Protein AF-A0A1V5VIV6-F1 (afdb_monomer_lite)

Sequence (75 aa):
MGKIKLIEVEIPDKIARALEQIAEEQYKSISILVREMIVDYIEDELSIQSWKTIEKGRKEYREGEYTPWREALHG

Secondary structure (DSSP, 8-state):
-PPPPP------HHHHHHHHHHHHHTT--HHHHHHHHHHHHHHHH--HHHHHHHHHHHHHHHHT----HHHHHH-

Structure (mmCIF, N/CA/C/O backbone):
data_AF-A0A1V5VIV6-F1
#
_entry.id   AF-A0A1V5VIV6-F1
#
loop_
_atom_site.group_PDB
_atom_site.id
_atom_site.type_symbol
_atom_site.label_atom_id
_atom_site.label_alt_id
_atom_site.label_comp_id
_atom_site.label_asym_id
_atom_site.label_entity_id
_atom_site.label_seq_id
_atom_site.pdbx_PDB_ins_code
_atom_site.Cartn_x
_atom_site.Cartn_y
_atom_site.Cartn_z
_atom_site.occupancy
_atom_site.B_iso_or_equiv
_atom_site.auth_seq_id
_atom_site.auth_comp_id
_atom_site.auth_asym_id
_atom_site.auth_atom_id
_atom_site.pdbx_PDB_model_num
ATOM 1 N N . MET A 1 1 ? 21.581 3.605 5.356 1.00 43.09 1 MET A N 1
ATOM 2 C CA . MET A 1 1 ? 20.185 4.044 5.580 1.00 43.09 1 MET A CA 1
ATOM 3 C C . MET A 1 1 ? 19.568 4.383 4.232 1.00 43.09 1 MET A C 1
ATOM 5 O O . MET A 1 1 ? 20.126 5.216 3.528 1.00 43.09 1 MET A O 1
ATOM 9 N N . GLY A 1 2 ? 18.505 3.684 3.822 1.00 57.38 2 GLY A N 1
ATOM 10 C CA . GLY A 1 2 ? 17.822 3.964 2.553 1.00 57.38 2 GLY A CA 1
ATOM 11 C C . GLY A 1 2 ? 17.135 5.333 2.578 1.00 57.38 2 GLY A C 1
ATOM 12 O O . GLY A 1 2 ? 16.668 5.768 3.627 1.00 57.38 2 GLY A O 1
ATOM 13 N N . LYS A 1 3 ? 17.094 6.030 1.437 1.00 74.50 3 LYS A N 1
ATOM 14 C CA . LYS A 1 3 ? 16.361 7.299 1.310 1.00 74.50 3 LYS A CA 1
ATOM 15 C C . LYS A 1 3 ? 14.860 7.003 1.265 1.00 74.50 3 LYS A C 1
ATOM 17 O O . LYS A 1 3 ? 14.413 6.310 0.355 1.00 74.50 3 LYS A O 1
ATOM 22 N N . ILE A 1 4 ? 14.097 7.538 2.218 1.00 75.62 4 ILE A N 1
ATOM 23 C CA . ILE A 1 4 ? 12.630 7.517 2.168 1.00 75.62 4 ILE A CA 1
ATOM 24 C C . ILE A 1 4 ? 12.194 8.504 1.082 1.00 75.62 4 ILE A C 1
ATOM 26 O O . ILE A 1 4 ? 12.621 9.658 1.088 1.00 75.62 4 ILE A O 1
ATOM 30 N N . LYS A 1 5 ? 11.370 8.045 0.138 1.00 81.56 5 LYS A N 1
ATOM 31 C CA . LYS A 1 5 ? 10.687 8.910 -0.829 1.00 81.56 5 LYS A CA 1
ATOM 32 C C . LYS A 1 5 ? 9.230 9.062 -0.407 1.00 81.56 5 LYS A C 1
ATOM 34 O O . LYS A 1 5 ? 8.601 8.071 -0.041 1.00 81.56 5 LYS A O 1
ATOM 39 N N . LEU A 1 6 ? 8.723 10.289 -0.454 1.00 85.69 6 LEU A N 1
ATOM 40 C CA . LEU A 1 6 ? 7.305 10.581 -0.262 1.00 85.69 6 LEU A CA 1
ATOM 41 C C . LEU A 1 6 ? 6.587 10.441 -1.605 1.00 85.69 6 LEU A C 1
ATOM 43 O O . LEU A 1 6 ? 7.121 10.852 -2.635 1.00 85.69 6 LEU A O 1
ATOM 47 N N . ILE A 1 7 ? 5.410 9.823 -1.577 1.00 84.25 7 ILE A N 1
ATOM 48 C CA . ILE A 1 7 ? 4.523 9.674 -2.729 1.00 84.25 7 ILE A CA 1
ATOM 49 C C . ILE A 1 7 ? 3.181 10.255 -2.305 1.00 84.25 7 ILE A C 1
ATOM 51 O O . ILE A 1 7 ? 2.590 9.784 -1.334 1.00 84.25 7 ILE A O 1
ATOM 55 N N . GLU A 1 8 ? 2.732 11.276 -3.021 1.00 89.00 8 GLU A N 1
ATOM 56 C CA . GLU A 1 8 ? 1.393 11.838 -2.881 1.00 89.00 8 GLU A CA 1
ATOM 57 C C . GLU A 1 8 ? 0.499 11.230 -3.959 1.00 89.00 8 GLU A C 1
ATOM 59 O O . GLU A 1 8 ? 0.919 11.066 -5.107 1.00 89.00 8 GLU A O 1
ATOM 64 N N . VAL A 1 9 ? -0.714 10.843 -3.574 1.00 85.62 9 VAL A N 1
ATOM 65 C CA . VAL A 1 9 ? -1.678 10.206 -4.471 1.00 85.62 9 VAL A CA 1
ATOM 66 C C . VAL A 1 9 ? -3.039 10.828 -4.221 1.00 85.62 9 VAL A C 1
ATOM 68 O O . VAL A 1 9 ? -3.516 10.850 -3.087 1.00 85.62 9 VAL A O 1
ATOM 71 N N . GLU A 1 10 ? -3.670 11.304 -5.286 1.00 90.75 10 GLU A N 1
ATOM 72 C CA . GLU A 1 10 ? -5.063 11.725 -5.245 1.00 90.75 10 GLU 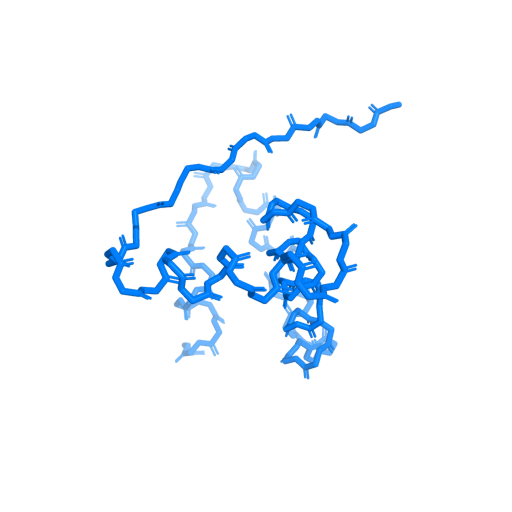A CA 1
ATOM 73 C C . GLU A 1 10 ? -5.963 10.508 -5.447 1.00 90.75 10 GLU A C 1
ATOM 75 O O . GLU A 1 10 ? -5.817 9.755 -6.413 1.00 90.75 10 GLU A O 1
ATOM 80 N N . ILE A 1 11 ? -6.902 10.312 -4.526 1.00 89.62 11 ILE A N 1
ATOM 81 C CA . ILE A 1 11 ? -7.896 9.244 -4.595 1.00 89.62 11 ILE A CA 1
ATOM 82 C C . ILE A 1 11 ? -9.285 9.809 -4.284 1.00 89.62 11 ILE A C 1
ATOM 84 O O . ILE A 1 11 ? -9.396 10.770 -3.523 1.00 89.62 11 ILE A O 1
ATOM 88 N N . PRO A 1 12 ? -10.362 9.218 -4.827 1.00 96.12 12 PRO A N 1
ATOM 89 C CA . PRO A 1 12 ? -11.720 9.596 -4.458 1.00 96.12 12 PRO A CA 1
ATOM 90 C C . PRO A 1 12 ? -11.971 9.443 -2.951 1.00 96.12 12 PRO A C 1
ATOM 92 O O . PRO A 1 12 ? -11.619 8.416 -2.370 1.00 96.12 12 PRO A O 1
ATOM 95 N N . ASP A 1 13 ? -12.695 10.389 -2.345 1.00 93.81 13 ASP A N 1
ATOM 96 C CA . ASP A 1 13 ? -13.022 10.397 -0.906 1.00 93.81 13 ASP A CA 1
ATOM 97 C C . ASP A 1 13 ? -13.597 9.074 -0.389 1.00 93.81 13 ASP A C 1
ATOM 99 O O . ASP A 1 13 ? -13.305 8.642 0.724 1.00 93.81 13 ASP A O 1
ATOM 103 N N . LYS A 1 14 ? -14.427 8.401 -1.196 1.00 94.00 14 LYS A N 1
ATOM 104 C CA . LYS A 1 14 ? -15.008 7.102 -0.824 1.00 94.00 14 LYS A CA 1
ATOM 105 C C . LYS A 1 14 ? -13.936 6.028 -0.628 1.00 94.00 14 LYS A C 1
ATOM 107 O O . LYS A 1 14 ? -14.075 5.202 0.265 1.00 94.00 14 LYS A O 1
ATOM 112 N N . ILE A 1 15 ? -12.889 6.049 -1.452 1.00 93.06 15 ILE A N 1
ATOM 113 C CA . ILE A 1 15 ? -11.759 5.120 -1.349 1.00 93.06 15 ILE A CA 1
ATOM 114 C C . ILE A 1 15 ? -10.898 5.494 -0.143 1.00 93.06 15 ILE A C 1
ATOM 116 O O . ILE A 1 15 ? -10.525 4.606 0.615 1.00 93.06 15 ILE A O 1
ATOM 120 N N . ALA A 1 16 ? -10.651 6.788 0.084 1.00 92.25 16 ALA A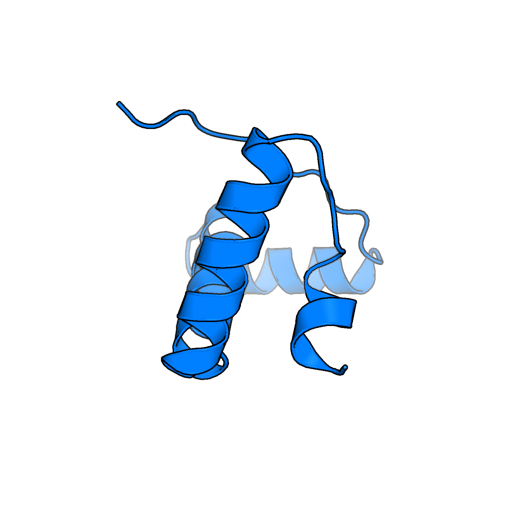 N 1
ATOM 121 C CA . ALA A 1 16 ? -9.911 7.251 1.259 1.00 92.25 16 ALA A CA 1
ATOM 122 C C . ALA A 1 16 ? -10.563 6.779 2.570 1.00 92.25 16 ALA A C 1
ATOM 124 O O . ALA A 1 16 ? -9.895 6.171 3.401 1.00 92.25 16 ALA A O 1
ATOM 125 N N . ARG A 1 17 ? -11.886 6.947 2.705 1.00 94.56 17 ARG A N 1
ATOM 126 C CA . ARG A 1 17 ? -12.640 6.481 3.883 1.00 94.56 17 ARG A CA 1
ATOM 127 C C . ARG A 1 17 ? -12.609 4.964 4.055 1.00 94.56 17 ARG A C 1
ATOM 129 O O . ARG A 1 17 ? -12.513 4.474 5.173 1.00 94.56 17 ARG A O 1
ATOM 136 N N . ALA A 1 18 ? -12.694 4.214 2.956 1.00 94.62 18 ALA A N 1
ATOM 137 C CA . ALA A 1 18 ? -12.584 2.759 3.016 1.00 94.62 18 ALA A CA 1
ATOM 138 C C . ALA A 1 18 ? -11.185 2.323 3.487 1.00 94.62 18 ALA A C 1
ATOM 140 O O . ALA A 1 18 ? -11.069 1.431 4.321 1.00 94.62 18 ALA A O 1
ATOM 141 N N . LEU A 1 19 ? -10.127 2.981 2.998 1.00 93.81 19 LEU A N 1
ATOM 142 C CA . LEU A 1 19 ? -8.753 2.723 3.435 1.00 93.81 19 LEU A CA 1
ATOM 143 C C . LEU A 1 19 ? -8.538 3.073 4.910 1.00 93.81 19 LEU A C 1
ATOM 145 O O . LEU A 1 19 ? -7.849 2.330 5.602 1.00 93.81 19 LEU A O 1
ATOM 149 N N . GLU A 1 20 ? -9.128 4.169 5.391 1.00 94.56 20 GLU A N 1
ATOM 150 C CA . GLU A 1 20 ? -9.116 4.546 6.810 1.00 94.56 20 GLU A CA 1
ATOM 151 C C . GLU A 1 20 ? -9.717 3.447 7.685 1.00 94.56 20 GLU A C 1
ATOM 153 O O . GLU A 1 20 ? -9.065 2.995 8.624 1.00 94.56 20 GLU A O 1
ATOM 158 N N . GLN A 1 21 ? -10.913 2.969 7.332 1.00 96.25 21 GLN A N 1
ATOM 159 C CA . GLN A 1 21 ? -11.594 1.920 8.086 1.00 96.25 21 GLN A CA 1
ATOM 160 C C . GLN A 1 21 ? -10.774 0.620 8.120 1.00 96.25 21 GLN A C 1
ATOM 162 O O . GLN A 1 21 ? -10.571 0.042 9.184 1.00 96.25 21 GLN A O 1
ATOM 167 N N . ILE A 1 22 ? -10.246 0.182 6.973 1.00 95.75 22 ILE A N 1
ATOM 168 C CA . ILE A 1 22 ? -9.428 -1.039 6.895 1.00 95.75 22 ILE A CA 1
ATOM 169 C C . ILE A 1 22 ? -8.138 -0.888 7.712 1.00 95.75 22 ILE A C 1
ATOM 171 O O . ILE A 1 22 ? -7.701 -1.830 8.375 1.00 95.75 22 ILE A O 1
ATOM 175 N N . ALA A 1 23 ? -7.506 0.287 7.666 1.00 95.38 23 ALA A N 1
ATOM 176 C CA . ALA A 1 23 ? -6.293 0.552 8.428 1.00 95.38 23 ALA A CA 1
ATOM 177 C C . ALA A 1 23 ? -6.565 0.508 9.942 1.00 95.38 23 ALA A C 1
ATOM 179 O O . ALA A 1 23 ? -5.775 -0.079 10.684 1.00 95.38 23 ALA A O 1
ATOM 180 N N . GLU A 1 24 ? -7.696 1.062 10.387 1.00 95.62 24 GLU A N 1
ATOM 181 C CA . GLU A 1 24 ? -8.136 1.024 11.784 1.00 95.62 24 GLU A CA 1
ATOM 182 C C . GLU A 1 24 ? -8.415 -0.408 12.260 1.00 95.62 24 GLU A C 1
ATOM 184 O O . GLU A 1 24 ? -7.887 -0.818 13.293 1.00 95.62 24 GLU A O 1
ATOM 189 N N . GLU A 1 25 ? -9.153 -1.199 11.474 1.00 96.31 25 GLU A N 1
ATOM 190 C CA . GLU A 1 25 ? -9.446 -2.611 11.770 1.00 96.31 25 GLU A CA 1
ATOM 191 C C . GLU A 1 25 ? -8.170 -3.458 11.928 1.00 96.31 25 GLU A C 1
ATOM 193 O O . GLU A 1 25 ? -8.143 -4.421 12.695 1.00 96.31 25 GLU A O 1
ATOM 198 N N . GLN A 1 26 ? -7.090 -3.083 11.236 1.00 94.38 26 GLN A N 1
ATOM 199 C CA . GLN A 1 26 ? -5.791 -3.755 11.305 1.00 94.38 26 GLN A CA 1
ATOM 200 C C . GLN A 1 26 ? -4.807 -3.127 12.304 1.00 94.38 26 GLN A C 1
ATOM 202 O O . GLN A 1 26 ? -3.673 -3.600 12.403 1.00 94.38 26 GLN A O 1
ATOM 207 N N . TYR A 1 27 ? -5.201 -2.080 13.037 1.00 94.38 27 TYR A N 1
ATOM 208 C CA . TYR A 1 27 ? -4.324 -1.307 13.928 1.00 94.38 27 TYR A CA 1
ATOM 209 C C . TYR A 1 27 ? -3.069 -0.750 13.223 1.00 94.38 27 TYR A C 1
ATOM 211 O O . TYR A 1 27 ? -1.972 -0.718 13.790 1.00 94.38 27 TYR A O 1
ATOM 219 N N . LYS A 1 28 ? -3.216 -0.305 11.969 1.00 93.50 28 LYS A N 1
ATOM 220 C CA . LYS A 1 28 ? -2.139 0.220 11.112 1.00 93.50 28 LYS A CA 1
ATOM 221 C C . LYS A 1 28 ? -2.423 1.659 10.684 1.00 93.50 28 LYS A C 1
ATOM 223 O O . LYS A 1 28 ? -3.558 2.120 10.678 1.00 93.50 28 LYS A O 1
ATOM 228 N N . SER A 1 29 ? -1.382 2.383 10.267 1.00 94.25 29 SER A N 1
ATOM 229 C CA . SER A 1 29 ? -1.581 3.627 9.515 1.00 94.25 29 SER A CA 1
ATOM 230 C C . SER A 1 29 ? -1.922 3.314 8.058 1.00 94.25 29 SER A C 1
ATOM 232 O O . SER A 1 29 ? -1.426 2.332 7.501 1.00 94.25 29 SER A O 1
ATOM 234 N N . ILE A 1 30 ? -2.660 4.213 7.398 1.00 92.06 30 ILE A N 1
ATOM 235 C CA . ILE A 1 30 ? -2.936 4.128 5.950 1.00 92.06 30 ILE A CA 1
ATOM 236 C C . ILE A 1 30 ? -1.634 3.937 5.161 1.00 92.06 30 ILE A C 1
ATOM 238 O O . ILE A 1 30 ? -1.557 3.120 4.253 1.00 92.06 30 ILE A O 1
ATOM 242 N N . SER A 1 31 ? -0.567 4.646 5.541 1.00 91.25 31 SER A N 1
ATOM 243 C CA . SER A 1 31 ? 0.735 4.539 4.875 1.00 91.25 31 SER A CA 1
ATOM 244 C C . SER A 1 31 ? 1.412 3.175 5.038 1.00 91.25 31 SER A C 1
ATOM 246 O O . SER A 1 31 ? 2.183 2.785 4.166 1.00 91.25 31 SER A O 1
ATOM 248 N N . ILE A 1 32 ? 1.177 2.451 6.138 1.00 92.81 32 ILE A N 1
ATOM 249 C CA . ILE A 1 32 ? 1.661 1.073 6.298 1.00 92.81 32 ILE A CA 1
ATOM 250 C C . ILE A 1 32 ? 0.831 0.151 5.412 1.00 92.81 32 ILE A C 1
ATOM 252 O O . ILE A 1 32 ? 1.418 -0.544 4.590 1.00 92.81 32 ILE A O 1
ATOM 256 N N . LEU A 1 33 ? -0.498 0.234 5.511 1.00 92.94 33 LEU A N 1
ATOM 257 C CA . LEU A 1 33 ? -1.424 -0.580 4.723 1.00 92.94 33 LEU A CA 1
ATOM 258 C C . LEU A 1 33 ? -1.139 -0.463 3.217 1.00 92.94 33 LEU A C 1
ATOM 260 O O . LEU A 1 33 ? -0.946 -1.462 2.537 1.00 92.94 33 LEU A O 1
ATOM 264 N N . VAL A 1 34 ? -1.031 0.765 2.704 1.00 91.12 34 VAL A N 1
ATOM 265 C CA . VAL A 1 34 ? -0.754 1.016 1.282 1.00 91.12 34 VAL A CA 1
ATOM 266 C C . VAL A 1 34 ? 0.617 0.479 0.868 1.00 91.12 34 VAL A C 1
ATOM 268 O O . VAL A 1 34 ? 0.757 -0.033 -0.238 1.00 91.12 34 VAL A O 1
ATOM 271 N N . ARG A 1 35 ? 1.639 0.566 1.732 1.00 90.81 35 ARG A N 1
ATOM 272 C CA . ARG A 1 35 ? 2.961 0.002 1.418 1.00 90.81 35 ARG A CA 1
ATOM 273 C C . ARG A 1 35 ? 2.920 -1.514 1.321 1.00 90.81 35 ARG A C 1
ATOM 275 O O . ARG A 1 35 ? 3.504 -2.037 0.383 1.00 90.81 35 ARG A O 1
ATOM 282 N N . GLU A 1 36 ? 2.259 -2.183 2.259 1.00 90.81 36 GLU A N 1
ATOM 283 C CA . GLU A 1 36 ? 2.098 -3.640 2.227 1.00 90.81 36 GLU A CA 1
ATOM 284 C C . GLU A 1 36 ? 1.358 -4.061 0.957 1.00 90.81 36 GLU A C 1
ATOM 286 O O . GLU A 1 36 ? 1.907 -4.819 0.174 1.00 90.81 36 GLU A O 1
ATOM 291 N N . MET A 1 37 ? 0.218 -3.435 0.648 1.00 88.00 37 MET A N 1
ATOM 292 C CA . MET A 1 37 ? -0.533 -3.732 -0.577 1.00 88.00 37 MET A CA 1
ATOM 293 C C . MET A 1 37 ? 0.278 -3.520 -1.862 1.00 88.00 37 MET A C 1
ATOM 295 O O . MET A 1 37 ? 0.136 -4.279 -2.815 1.00 88.00 37 MET A O 1
ATOM 299 N N . ILE A 1 38 ? 1.110 -2.473 -1.923 1.00 86.94 38 ILE A N 1
ATOM 300 C CA . ILE A 1 38 ? 1.993 -2.240 -3.075 1.00 86.94 38 ILE A CA 1
ATOM 301 C C . ILE A 1 38 ? 3.045 -3.345 -3.177 1.00 86.94 38 ILE A C 1
ATOM 303 O O . ILE A 1 38 ? 3.347 -3.772 -4.287 1.00 86.94 38 ILE A O 1
ATOM 307 N N . VAL A 1 39 ? 3.622 -3.775 -2.053 1.00 85.75 39 VAL A N 1
ATOM 308 C CA . VAL A 1 39 ? 4.605 -4.865 -2.025 1.00 85.75 39 VAL A CA 1
ATOM 309 C C . VAL A 1 39 ? 3.949 -6.166 -2.467 1.00 85.75 39 VAL A C 1
ATOM 311 O O . VAL A 1 39 ? 4.453 -6.767 -3.405 1.00 85.75 39 VAL A O 1
ATOM 314 N N . ASP A 1 40 ? 2.800 -6.521 -1.895 1.00 85.38 40 ASP A N 1
ATOM 315 C CA . ASP A 1 40 ? 2.050 -7.731 -2.239 1.00 85.38 40 ASP A CA 1
ATOM 316 C C . ASP A 1 40 ? 1.696 -7.742 -3.732 1.00 85.38 40 ASP A C 1
ATOM 318 O O . ASP A 1 40 ? 1.978 -8.702 -4.437 1.00 85.38 40 ASP A O 1
ATOM 322 N N . TYR A 1 41 ? 1.188 -6.623 -4.265 1.00 81.25 41 TYR A N 1
ATOM 323 C CA . TYR A 1 41 ? 0.898 -6.490 -5.696 1.00 81.25 41 TYR A CA 1
ATOM 324 C C . TYR A 1 41 ? 2.150 -6.658 -6.571 1.00 81.25 41 TYR A C 1
ATOM 326 O O . TYR A 1 41 ? 2.104 -7.298 -7.616 1.00 81.25 41 TYR A O 1
ATOM 334 N N . ILE A 1 42 ? 3.279 -6.074 -6.163 1.00 77.00 42 ILE A N 1
ATOM 335 C CA . ILE A 1 42 ? 4.566 -6.215 -6.857 1.00 77.00 42 ILE A CA 1
ATOM 336 C C . ILE A 1 42 ? 5.044 -7.670 -6.810 1.00 77.00 42 ILE A C 1
ATOM 338 O O . ILE A 1 42 ? 5.561 -8.161 -7.807 1.00 77.00 42 ILE A O 1
ATOM 342 N N . GLU A 1 43 ? 4.902 -8.354 -5.680 1.00 76.81 43 GLU A N 1
ATOM 343 C CA . GLU A 1 43 ? 5.328 -9.744 -5.509 1.00 76.81 43 GLU A CA 1
ATOM 344 C C . GLU A 1 43 ? 4.436 -10.721 -6.288 1.00 76.81 43 GLU A C 1
ATOM 346 O O . GLU A 1 43 ? 4.964 -11.635 -6.925 1.00 76.81 43 GLU A O 1
ATOM 351 N N . ASP A 1 44 ? 3.124 -10.483 -6.314 1.00 74.50 44 ASP A N 1
ATOM 352 C CA . ASP A 1 44 ? 2.141 -11.342 -6.979 1.00 74.50 44 ASP A CA 1
ATOM 353 C C . ASP A 1 44 ? 2.125 -11.161 -8.508 1.00 74.50 44 ASP A C 1
ATOM 355 O O . ASP A 1 44 ? 2.007 -12.137 -9.251 1.00 74.50 44 ASP A O 1
ATOM 359 N N . GLU A 1 45 ? 2.269 -9.930 -9.012 1.00 65.50 45 GLU A N 1
ATOM 360 C CA . GLU A 1 45 ? 2.130 -9.631 -10.449 1.00 65.50 45 GLU A CA 1
ATOM 361 C C . GLU A 1 45 ? 3.462 -9.620 -11.214 1.00 65.50 45 GLU A C 1
ATOM 363 O O . GLU A 1 45 ? 3.495 -9.766 -12.444 1.00 65.50 45 GLU A O 1
ATOM 368 N N . LEU A 1 46 ? 4.602 -9.440 -10.538 1.00 62.12 46 LEU A N 1
ATOM 369 C CA . LEU A 1 46 ? 5.884 -9.377 -11.236 1.00 62.12 46 LEU A CA 1
ATOM 370 C C . LEU A 1 46 ? 6.528 -10.755 -11.354 1.00 62.12 46 LEU A C 1
ATOM 372 O O . LEU A 1 46 ? 7.314 -11.195 -10.517 1.00 62.12 46 LEU A O 1
ATOM 376 N N . SER A 1 47 ? 6.308 -11.378 -12.512 1.00 67.00 47 SER A N 1
ATOM 377 C CA . SER A 1 47 ? 7.183 -12.445 -12.998 1.00 67.00 47 SER A CA 1
ATOM 378 C C . SER A 1 47 ? 8.662 -12.008 -12.978 1.00 67.00 47 SER A C 1
ATOM 380 O O . SER A 1 47 ? 8.988 -10.819 -13.059 1.00 67.00 47 SER A O 1
ATOM 382 N N . ILE A 1 48 ? 9.594 -12.968 -12.966 1.00 66.94 48 ILE A N 1
ATOM 383 C CA . ILE A 1 48 ? 11.046 -12.703 -13.085 1.00 66.94 48 ILE A CA 1
ATOM 384 C C . ILE A 1 48 ? 11.361 -11.784 -14.285 1.00 66.94 48 ILE A C 1
ATOM 386 O O . ILE A 1 48 ? 12.309 -10.997 -14.255 1.00 66.94 48 ILE A O 1
ATOM 390 N N . GLN A 1 49 ? 10.565 -11.868 -15.351 1.00 64.94 49 GLN A N 1
ATOM 391 C CA . GLN A 1 49 ? 10.714 -11.037 -16.540 1.00 64.94 49 GLN A CA 1
ATOM 392 C C . GLN A 1 49 ? 10.288 -9.583 -16.289 1.00 64.94 49 GLN A C 1
ATOM 394 O O . GLN A 1 49 ? 10.994 -8.667 -16.705 1.00 64.94 49 GLN A O 1
ATOM 399 N N . SER A 1 50 ? 9.217 -9.363 -15.528 1.00 66.00 50 SER A N 1
ATOM 400 C CA . SER A 1 50 ? 8.760 -8.032 -15.120 1.00 66.00 50 SER A CA 1
ATOM 401 C C . SER A 1 50 ? 9.783 -7.337 -14.208 1.00 66.00 50 SER A C 1
ATOM 403 O O . SER A 1 50 ? 10.045 -6.143 -14.357 1.00 66.00 50 SER A O 1
ATOM 405 N N . TRP A 1 51 ? 10.459 -8.097 -13.338 1.00 70.62 51 TRP A N 1
ATOM 406 C CA . TRP A 1 51 ? 11.586 -7.598 -12.542 1.00 70.62 51 TRP A CA 1
ATOM 407 C C . TRP A 1 51 ? 12.760 -7.121 -13.402 1.00 70.62 51 TRP A C 1
ATOM 409 O O . TRP A 1 51 ? 13.283 -6.028 -13.173 1.00 70.62 51 TRP A O 1
ATOM 419 N N . LYS A 1 52 ? 13.133 -7.883 -14.440 1.00 73.38 52 LYS A N 1
ATOM 420 C CA . LYS A 1 52 ? 14.167 -7.466 -15.406 1.00 73.38 52 LYS A CA 1
ATOM 421 C C . LYS A 1 52 ? 13.777 -6.182 -16.142 1.00 73.38 52 LYS A C 1
ATOM 423 O O . LYS A 1 52 ? 14.633 -5.326 -16.358 1.00 73.38 52 LYS A O 1
ATOM 428 N N . THR A 1 53 ? 12.500 -6.021 -16.488 1.00 71.44 53 THR A N 1
ATOM 429 C CA . THR A 1 53 ? 11.979 -4.799 -17.122 1.00 71.44 53 THR A CA 1
ATOM 430 C C . THR A 1 53 ? 12.071 -3.592 -16.186 1.00 71.44 53 THR A C 1
ATOM 432 O O . THR A 1 53 ? 12.512 -2.523 -16.607 1.00 71.44 53 THR A O 1
ATOM 435 N N . ILE A 1 54 ? 11.753 -3.753 -14.898 1.00 71.00 54 ILE A N 1
ATOM 436 C CA . ILE A 1 54 ? 11.894 -2.680 -13.900 1.00 71.00 54 ILE A CA 1
ATOM 437 C C . ILE A 1 54 ? 13.365 -2.312 -13.674 1.00 71.00 54 ILE A C 1
ATOM 439 O O . ILE A 1 54 ? 13.693 -1.128 -13.579 1.00 71.00 54 ILE A O 1
ATOM 443 N N . GLU A 1 55 ? 14.270 -3.289 -13.592 1.00 76.44 55 GLU A N 1
ATOM 444 C CA . GLU A 1 55 ? 15.708 -3.016 -13.476 1.00 76.44 55 GLU A CA 1
ATOM 445 C C . GLU A 1 55 ? 16.258 -2.282 -14.700 1.00 76.44 55 GLU A C 1
ATOM 447 O O . GLU A 1 55 ? 17.024 -1.325 -14.546 1.00 76.44 55 GLU A O 1
ATOM 452 N N . LYS A 1 56 ? 15.827 -2.684 -15.902 1.00 78.00 56 LYS A N 1
ATOM 453 C CA . LYS A 1 56 ? 16.160 -2.004 -17.156 1.00 78.00 56 LYS A CA 1
ATOM 454 C C . LYS A 1 56 ? 15.655 -0.557 -17.141 1.00 78.00 56 LYS A C 1
ATOM 456 O O . LYS A 1 56 ? 16.467 0.349 -17.296 1.00 78.00 56 LYS A O 1
ATOM 461 N N . GLY A 1 57 ? 14.386 -0.323 -16.804 1.00 73.00 57 GLY A N 1
ATOM 462 C CA . GLY A 1 57 ? 13.828 1.030 -16.691 1.00 73.00 57 GLY A CA 1
ATOM 463 C C . GLY A 1 57 ? 14.512 1.890 -15.615 1.00 73.00 57 GLY A C 1
ATOM 464 O O . GLY A 1 57 ? 14.712 3.088 -15.799 1.00 73.00 57 GLY A O 1
ATOM 465 N N . ARG A 1 58 ? 14.963 1.298 -14.497 1.00 76.25 58 ARG A N 1
ATOM 466 C CA . ARG A 1 58 ? 15.785 1.996 -13.484 1.00 76.25 58 ARG A CA 1
ATOM 467 C C . ARG A 1 58 ? 17.174 2.369 -13.999 1.00 76.25 58 ARG A C 1
ATOM 469 O O . ARG A 1 58 ? 17.770 3.326 -13.500 1.00 76.25 58 ARG A O 1
ATOM 476 N N . LYS A 1 59 ? 17.747 1.575 -14.904 1.00 77.75 59 LYS A N 1
ATOM 477 C CA . LYS A 1 59 ? 19.022 1.882 -15.554 1.00 77.75 59 LYS A CA 1
ATOM 478 C C . LYS A 1 59 ? 18.836 3.022 -16.558 1.00 77.75 59 LYS A C 1
ATOM 480 O O . LYS A 1 59 ? 19.518 4.027 -16.411 1.00 77.75 59 LYS A O 1
ATOM 485 N N . GLU A 1 60 ? 17.848 2.916 -17.438 1.00 75.62 60 GLU A N 1
ATOM 486 C CA . GLU A 1 60 ? 17.509 3.941 -18.435 1.00 75.62 60 GLU A CA 1
ATOM 487 C C . GLU A 1 60 ? 17.200 5.287 -17.763 1.00 75.62 60 GLU A C 1
ATOM 489 O O . GLU A 1 60 ? 17.805 6.301 -18.102 1.00 75.62 60 GLU A O 1
ATOM 494 N N . TYR A 1 61 ? 16.394 5.295 -16.692 1.00 71.75 61 TYR A N 1
ATOM 495 C CA . TYR A 1 61 ? 16.102 6.518 -15.935 1.00 71.75 61 TYR A CA 1
ATOM 496 C C . TYR A 1 61 ? 17.363 7.179 -15.352 1.00 71.75 61 TYR A C 1
ATOM 498 O O . TYR A 1 61 ? 17.455 8.403 -15.290 1.00 71.75 61 TYR A O 1
ATOM 506 N N . ARG A 1 62 ? 18.351 6.386 -14.906 1.00 72.88 62 ARG A N 1
ATOM 507 C CA . ARG A 1 62 ? 19.641 6.920 -14.426 1.00 72.88 62 ARG A CA 1
ATOM 508 C C . ARG A 1 62 ? 20.495 7.481 -15.560 1.00 72.88 62 ARG A C 1
ATOM 510 O O . ARG A 1 62 ? 21.311 8.360 -15.305 1.00 72.88 62 ARG A O 1
ATOM 517 N N . GLU A 1 63 ? 20.313 6.966 -16.767 1.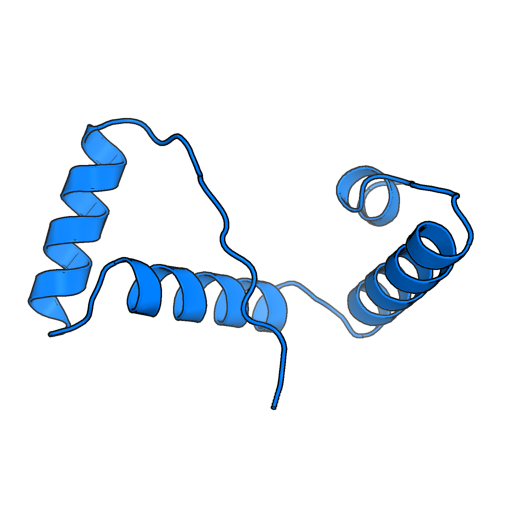00 81.69 63 GLU A N 1
ATOM 518 C CA . GLU A 1 63 ? 21.013 7.376 -17.986 1.00 81.69 63 GLU A CA 1
ATOM 519 C C . GLU A 1 63 ? 20.294 8.537 -18.705 1.00 81.69 63 GLU A C 1
ATOM 521 O O . GLU A 1 63 ? 20.866 9.141 -19.607 1.00 81.69 63 GLU A O 1
ATOM 526 N N . GLY A 1 64 ? 19.096 8.923 -18.243 1.00 71.44 64 GLY A N 1
ATOM 527 C CA . GLY A 1 64 ? 18.310 10.044 -18.768 1.00 71.44 64 GLY A CA 1
ATOM 528 C C . GLY A 1 64 ? 17.251 9.648 -19.801 1.00 71.44 64 GLY A C 1
ATOM 529 O O . GLY A 1 64 ? 16.556 10.523 -20.313 1.00 71.44 64 GLY A O 1
ATOM 530 N N . GLU A 1 65 ? 17.087 8.354 -20.077 1.00 67.75 65 GLU A N 1
ATOM 531 C CA . GLU A 1 65 ? 16.045 7.819 -20.954 1.00 67.75 65 GLU A CA 1
ATOM 532 C C . GLU A 1 65 ? 14.882 7.298 -20.095 1.00 67.75 65 GLU A C 1
ATOM 534 O O . GLU A 1 65 ? 15.056 6.438 -19.236 1.00 67.75 65 GLU A O 1
ATOM 539 N N . TYR A 1 66 ? 13.678 7.847 -20.254 1.00 65.00 66 TYR A N 1
ATOM 540 C CA . TYR A 1 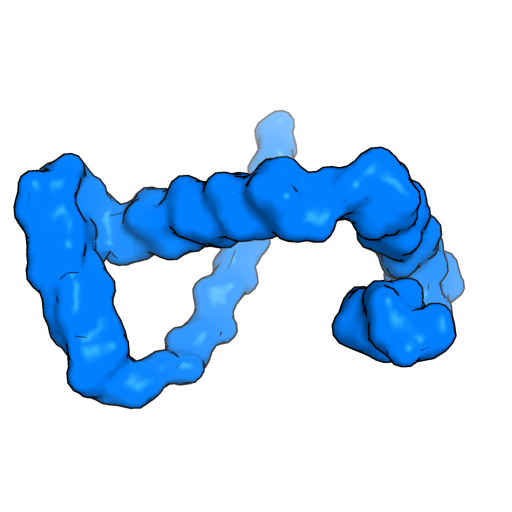66 ? 12.515 7.417 -19.475 1.00 65.00 66 TYR A CA 1
ATOM 541 C C . TYR A 1 66 ? 11.469 6.790 -20.386 1.00 65.00 66 TYR A C 1
ATOM 543 O O . TYR A 1 66 ? 10.795 7.496 -21.132 1.00 65.00 66 TYR A O 1
ATOM 551 N N . THR A 1 67 ? 11.301 5.474 -20.262 1.00 63.88 67 THR A N 1
ATOM 552 C CA . THR A 1 67 ? 10.123 4.771 -20.776 1.00 63.88 67 THR A CA 1
ATOM 553 C C . THR A 1 67 ? 9.183 4.484 -19.602 1.00 63.88 67 THR A C 1
ATOM 555 O O . THR A 1 67 ? 9.600 3.833 -18.635 1.00 63.88 67 THR A O 1
ATOM 558 N N . PRO A 1 68 ? 7.925 4.960 -19.629 1.00 66.25 68 PRO A N 1
ATOM 559 C CA . PRO A 1 68 ? 6.931 4.616 -18.621 1.00 66.25 68 PRO A CA 1
ATOM 560 C C . PRO A 1 68 ? 6.812 3.096 -18.451 1.00 66.25 68 PRO A C 1
ATOM 562 O O . PRO A 1 68 ? 6.629 2.358 -19.416 1.00 66.25 68 PRO A O 1
ATOM 565 N N . TRP A 1 69 ? 6.870 2.604 -17.211 1.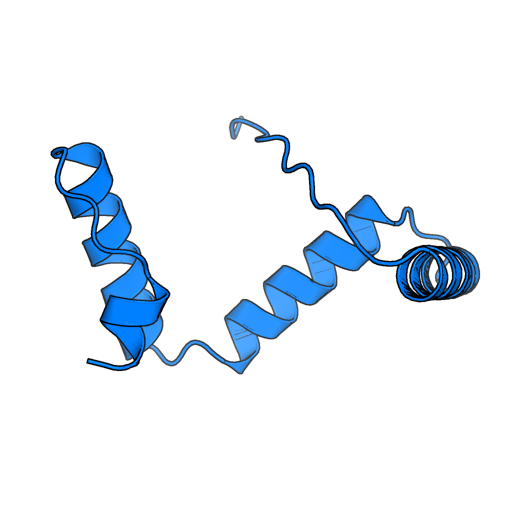00 60.97 69 TRP A N 1
ATOM 566 C CA . TRP A 1 69 ? 6.892 1.158 -16.934 1.00 60.97 69 TRP A CA 1
ATOM 567 C C . TRP A 1 69 ? 5.664 0.406 -17.478 1.00 60.97 69 TRP A C 1
ATOM 569 O O . TRP A 1 69 ? 5.771 -0.768 -17.816 1.00 60.97 69 TRP A O 1
ATOM 579 N N . ARG A 1 70 ? 4.512 1.082 -17.607 1.00 56.19 70 ARG A N 1
ATOM 580 C CA . ARG A 1 70 ? 3.300 0.515 -18.221 1.00 56.19 70 ARG A CA 1
ATOM 581 C C . A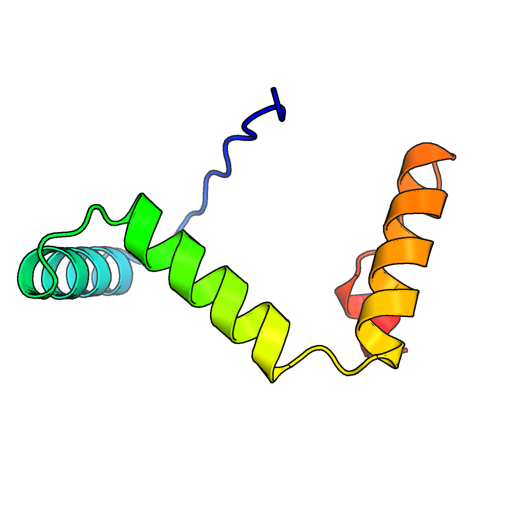RG A 1 70 ? 3.470 0.244 -19.715 1.00 56.19 70 ARG A C 1
ATOM 583 O O . ARG A 1 70 ? 2.995 -0.778 -20.190 1.00 56.19 70 ARG A O 1
ATOM 590 N N . GLU A 1 71 ? 4.161 1.120 -20.439 1.00 66.50 71 GLU A N 1
ATOM 591 C CA . GLU A 1 71 ? 4.463 0.907 -21.861 1.00 66.50 71 GLU A CA 1
ATOM 592 C C . GLU A 1 71 ? 5.462 -0.240 -22.033 1.00 66.50 71 GLU A C 1
ATOM 594 O O . GLU A 1 71 ? 5.318 -1.056 -22.933 1.00 66.50 71 GLU A O 1
ATOM 599 N N . ALA A 1 72 ? 6.415 -0.377 -21.107 1.00 60.25 72 ALA A N 1
ATOM 600 C CA . ALA A 1 72 ? 7.393 -1.462 -21.128 1.00 60.25 72 ALA A CA 1
ATOM 601 C C . ALA A 1 72 ? 6.810 -2.852 -20.794 1.00 60.25 72 ALA A C 1
ATOM 603 O O . ALA A 1 72 ? 7.428 -3.861 -21.129 1.00 60.25 72 ALA A O 1
ATOM 604 N N . LEU A 1 73 ? 5.665 -2.922 -20.103 1.00 50.50 73 LEU A N 1
ATOM 605 C CA . LEU A 1 73 ? 5.002 -4.186 -19.749 1.00 50.50 73 LEU A CA 1
ATOM 606 C C . LEU A 1 73 ? 3.956 -4.648 -20.772 1.00 50.50 73 LEU A C 1
ATOM 608 O O . LEU A 1 73 ? 3.639 -5.834 -20.804 1.00 50.50 73 LEU A O 1
ATOM 612 N N . HIS A 1 74 ? 3.409 -3.736 -21.576 1.00 55.00 74 HIS A N 1
ATOM 613 C CA . HIS A 1 74 ? 2.331 -4.029 -22.528 1.00 55.00 74 HIS A CA 1
ATOM 614 C C . HIS A 1 74 ? 2.730 -3.830 -24.001 1.00 55.00 74 HIS A C 1
ATOM 616 O O . HIS A 1 74 ? 1.868 -3.955 -24.873 1.00 55.00 74 HIS A O 1
ATOM 622 N N . GLY A 1 75 ? 4.001 -3.506 -24.262 1.00 49.31 75 GLY A N 1
ATOM 623 C CA . GLY A 1 75 ? 4.597 -3.394 -25.598 1.00 49.31 75 GLY A CA 1
ATOM 624 C C . GLY A 1 75 ? 5.183 -4.699 -26.116 1.00 49.31 75 GLY A C 1
ATOM 625 O O . GLY A 1 75 ? 5.806 -5.431 -25.315 1.00 49.31 75 GLY A O 1
#

Foldseek 3Di:
DDDDDDDDDDDDPVVVVVLVVVCVVVVHDSVVVVVVVVVVCCVVVDDPVLVVLVVVQVVCVVVVHHDPSVVSVPD

pLDDT: mean 79.37, std 13.64, range [43.09, 96.31]

Radius of gyration: 15.64 Å; chains: 1; bounding box: 36×24×40 Å